Protein AF-A0A3S4IEE1-F1 (afdb_monomer_lite)

Secondary structure (DSSP, 8-state):
-------------SSPEEEE-SS--GGGTT-EEEEEBTT--HHHHTT-HHHHEEEEEE-SSSSEEEEEEE--TT--B-TTHHHHHHHHHHHTTS---S----SS-EEE--

Foldseek 3Di:
DDDPPPPPPPPWDPDFDKDFDPDADQVQAQWKWKFFFAPADPVCCVVPVQCTIFIWTQHNRRGIITGGTGVPPVTDGHPCVNVVSVVVVVCVPPDDDPQDQDDTGTGIDD

Structure (mmCIF, N/CA/C/O backbone):
data_AF-A0A3S4IEE1-F1
#
_entry.id   AF-A0A3S4IEE1-F1
#
loop_
_atom_site.group_PDB
_atom_site.id
_atom_site.type_symbol
_atom_site.label_atom_id
_atom_site.label_alt_id
_atom_site.label_comp_id
_atom_site.label_asym_id
_atom_site.label_entity_id
_atom_site.label_seq_id
_atom_site.pdbx_PDB_ins_code
_atom_site.Cartn_x
_atom_site.Cartn_y
_atom_site.Cartn_z
_atom_site.occupancy
_atom_site.B_iso_or_equiv
_atom_site.auth_seq_id
_atom_site.auth_comp_id
_atom_site.auth_asym_id
_atom_site.auth_atom_id
_atom_site.pdbx_PDB_model_num
ATOM 1 N N . MET A 1 1 ? -26.355 13.264 -25.562 1.00 41.69 1 MET A N 1
ATOM 2 C CA . MET A 1 1 ? -25.044 13.449 -24.900 1.00 41.69 1 MET A CA 1
ATOM 3 C C . MET A 1 1 ? -24.968 12.431 -23.760 1.00 41.69 1 MET A C 1
ATOM 5 O O . MET A 1 1 ? -25.726 12.565 -22.812 1.00 41.69 1 MET A O 1
ATOM 9 N N . LYS A 1 2 ? -24.211 11.330 -23.900 1.00 38.75 2 LYS A N 1
ATOM 10 C CA . LYS A 1 2 ? -24.076 10.313 -22.833 1.00 38.75 2 LYS A CA 1
ATOM 11 C C . LYS A 1 2 ? -23.013 10.790 -21.833 1.00 38.75 2 LYS A C 1
ATOM 13 O O . LYS A 1 2 ? -21.947 11.197 -22.292 1.00 38.75 2 LYS A O 1
ATOM 18 N N . PRO A 1 3 ? -23.258 10.754 -20.513 1.00 51.53 3 PRO A N 1
ATOM 19 C CA . PRO A 1 3 ? -22.232 11.103 -19.543 1.00 51.53 3 PRO A CA 1
ATOM 20 C C . PRO A 1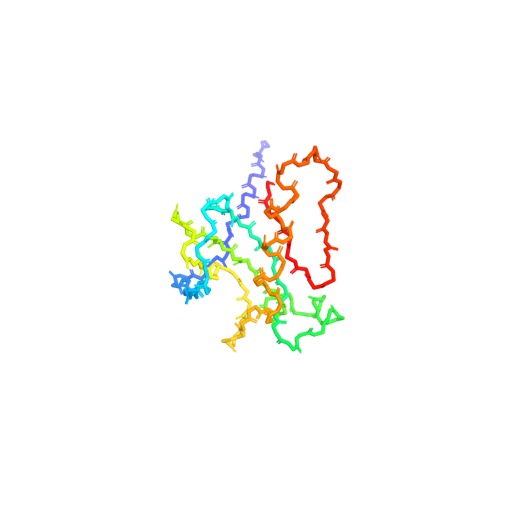 3 ? -21.123 10.049 -19.599 1.00 51.53 3 PRO A C 1
ATOM 22 O O . PRO A 1 3 ? -21.378 8.849 -19.485 1.00 51.53 3 PRO A O 1
ATOM 25 N N . ILE A 1 4 ? -19.888 10.498 -19.801 1.00 51.56 4 ILE A N 1
ATOM 26 C CA . ILE A 1 4 ? -18.701 9.652 -19.726 1.00 51.56 4 ILE A CA 1
ATOM 27 C C . ILE A 1 4 ? -18.463 9.359 -18.241 1.00 51.56 4 ILE A C 1
ATOM 29 O O . ILE A 1 4 ? -17.761 10.086 -17.546 1.00 51.56 4 ILE A O 1
ATOM 33 N N . SER A 1 5 ? -19.091 8.302 -17.727 1.00 54.16 5 SER A N 1
ATOM 34 C CA . SER A 1 5 ? -18.721 7.714 -16.440 1.00 54.16 5 SER A CA 1
ATOM 35 C C . SER A 1 5 ? -17.504 6.814 -16.661 1.00 54.16 5 SER A C 1
ATOM 37 O O . SER A 1 5 ? -17.611 5.590 -16.667 1.00 54.16 5 SER A O 1
ATOM 39 N N . HIS A 1 6 ? -16.325 7.403 -16.882 1.00 55.16 6 HIS A N 1
ATOM 40 C CA . HIS A 1 6 ? -15.076 6.656 -16.727 1.00 55.16 6 HIS A CA 1
ATOM 41 C C . HIS A 1 6 ? -14.826 6.473 -15.229 1.00 55.16 6 HIS A C 1
ATOM 43 O O . HIS A 1 6 ? -14.021 7.165 -14.612 1.00 55.16 6 HIS A O 1
ATOM 49 N N . ARG A 1 7 ? -15.547 5.530 -14.617 1.00 56.25 7 ARG A N 1
ATOM 50 C CA . ARG A 1 7 ? -15.091 4.920 -13.372 1.00 56.25 7 ARG A CA 1
ATOM 51 C C . ARG A 1 7 ? -13.781 4.217 -13.717 1.00 56.25 7 ARG A C 1
ATOM 53 O O . ARG A 1 7 ? -13.803 3.210 -14.420 1.00 56.25 7 ARG A O 1
ATOM 60 N N . LEU A 1 8 ? -12.652 4.785 -13.290 1.00 58.38 8 LEU A N 1
ATOM 61 C CA . LEU A 1 8 ? -11.364 4.101 -13.342 1.00 58.38 8 LEU A CA 1
ATOM 62 C C . LEU A 1 8 ? -11.540 2.790 -12.575 1.00 58.38 8 LEU A C 1
ATOM 64 O O . LEU A 1 8 ? -11.726 2.810 -11.360 1.00 58.38 8 LEU A O 1
ATOM 68 N N . GLN A 1 9 ? -11.570 1.666 -13.287 1.00 57.25 9 GLN A N 1
ATOM 69 C CA . GLN A 1 9 ? -11.505 0.370 -12.631 1.00 57.25 9 GLN A CA 1
ATOM 70 C C . GLN A 1 9 ? -10.097 0.267 -12.044 1.00 57.25 9 GLN A C 1
ATOM 72 O O . GLN A 1 9 ? -9.127 0.399 -12.798 1.00 57.25 9 GLN A O 1
ATOM 77 N N . PRO A 1 10 ? -9.945 0.124 -10.718 1.00 67.25 10 PRO A N 1
ATOM 78 C CA . PRO A 1 10 ? -8.623 0.005 -10.139 1.00 67.25 10 PRO A CA 1
ATOM 79 C C . PRO A 1 10 ? -7.989 -1.290 -10.653 1.00 67.25 10 PRO A C 1
ATOM 81 O O . PRO A 1 10 ? -8.553 -2.370 -10.491 1.00 67.25 10 PRO A O 1
ATOM 84 N N . ASN A 1 11 ? -6.827 -1.174 -11.299 1.00 83.75 11 ASN A N 1
ATOM 85 C CA . ASN A 1 11 ? -6.067 -2.312 -11.811 1.00 83.75 11 ASN A CA 1
ATOM 86 C C . ASN A 1 11 ? -5.362 -3.043 -10.656 1.00 83.75 11 ASN A C 1
ATOM 88 O O . ASN A 1 11 ? -4.142 -2.986 -10.535 1.00 83.75 11 ASN A O 1
ATOM 92 N N . PHE A 1 12 ? -6.131 -3.620 -9.735 1.00 92.94 12 PHE A N 1
ATOM 93 C CA . PHE A 1 12 ? -5.590 -4.328 -8.582 1.00 92.94 12 PHE A CA 1
ATOM 94 C C . PHE A 1 12 ? -5.039 -5.698 -8.967 1.00 92.94 12 PHE A C 1
ATOM 96 O O . PHE A 1 12 ? -5.520 -6.345 -9.894 1.00 92.94 12 PHE A O 1
ATOM 103 N N . HIS A 1 13 ? -4.030 -6.139 -8.219 1.00 94.38 13 HIS A N 1
ATOM 104 C CA . HIS A 1 13 ? -3.484 -7.485 -8.333 1.00 94.38 13 HIS A CA 1
ATOM 105 C C . HIS A 1 13 ? -4.604 -8.506 -8.108 1.00 94.38 13 HIS A C 1
ATOM 107 O O . HIS A 1 13 ? -5.317 -8.423 -7.111 1.00 94.38 13 HIS A O 1
ATOM 113 N N . GLU A 1 14 ? -4.736 -9.488 -9.002 1.00 93.56 14 GLU A N 1
ATOM 114 C CA . GLU A 1 14 ? -5.743 -10.557 -8.886 1.00 93.56 14 GLU A CA 1
ATOM 115 C C . GLU A 1 14 ? -5.561 -11.371 -7.593 1.00 93.56 14 GLU A C 1
ATOM 117 O O . GLU A 1 14 ? -6.528 -11.777 -6.951 1.00 93.56 14 GLU A O 1
ATOM 122 N N . LYS A 1 15 ? -4.301 -11.557 -7.177 1.00 95.12 15 LYS A N 1
ATOM 123 C CA . LYS A 1 15 ? -3.909 -12.206 -5.920 1.00 95.12 15 LYS A CA 1
ATOM 124 C C . LYS A 1 15 ? -3.004 -11.272 -5.107 1.00 95.12 15 LYS A C 1
ATOM 126 O O . LYS A 1 15 ? -1.779 -11.375 -5.204 1.00 95.12 15 LYS A O 1
ATOM 131 N N . PRO A 1 16 ? -3.575 -10.335 -4.328 1.00 96.56 16 PRO A N 1
ATOM 132 C CA . PRO A 1 16 ? -2.808 -9.405 -3.506 1.00 96.56 16 PRO A CA 1
ATOM 133 C C . PRO A 1 16 ? -1.910 -10.135 -2.504 1.00 96.56 16 PRO A C 1
ATOM 135 O O . PRO A 1 16 ? -2.390 -10.922 -1.685 1.00 96.56 16 PRO A O 1
ATOM 138 N N . ARG A 1 17 ? -0.605 -9.843 -2.534 1.00 97.50 17 ARG A N 1
ATOM 139 C CA . ARG A 1 17 ? 0.355 -10.377 -1.555 1.00 97.50 17 ARG A CA 1
ATOM 140 C C . ARG A 1 17 ? -0.016 -9.898 -0.150 1.00 97.50 17 ARG A C 1
ATOM 142 O O . ARG A 1 17 ? -0.354 -8.726 0.018 1.00 97.50 17 ARG A O 1
ATOM 149 N N . TYR A 1 18 ? 0.070 -10.789 0.834 1.00 97.62 18 TYR A N 1
ATOM 150 C CA . TYR A 1 18 ? -0.182 -10.486 2.244 1.00 97.62 18 TYR A CA 1
ATOM 151 C C . TYR A 1 18 ? 1.131 -10.376 3.017 1.00 97.62 18 TYR A C 1
ATOM 153 O O . TYR A 1 18 ? 2.034 -11.189 2.821 1.00 97.62 18 TYR A O 1
ATOM 161 N N . ILE A 1 19 ? 1.223 -9.387 3.904 1.00 96.69 19 ILE A N 1
ATOM 162 C CA . ILE A 1 19 ? 2.345 -9.221 4.828 1.00 96.69 19 ILE A CA 1
ATOM 163 C C . ILE A 1 19 ? 1.773 -9.012 6.231 1.00 96.69 19 ILE A C 1
ATOM 165 O O . ILE A 1 19 ? 0.986 -8.091 6.456 1.00 96.69 19 ILE A O 1
ATOM 169 N N . ALA A 1 20 ? 2.183 -9.869 7.167 1.00 96.88 20 ALA A N 1
ATOM 170 C CA . ALA A 1 20 ? 1.804 -9.755 8.569 1.00 96.88 20 ALA A CA 1
ATOM 171 C C . ALA A 1 20 ? 2.488 -8.543 9.218 1.00 96.88 20 ALA A C 1
ATOM 173 O O . ALA A 1 20 ? 3.662 -8.258 8.961 1.00 96.88 20 ALA A O 1
ATOM 174 N N . LEU A 1 21 ? 1.761 -7.840 10.082 1.00 94.56 21 LEU A N 1
ATOM 175 C CA . LEU A 1 21 ? 2.344 -6.836 10.961 1.00 94.56 21 LEU A CA 1
ATOM 176 C C . LEU A 1 21 ? 3.003 -7.521 12.159 1.00 94.56 21 LEU A C 1
ATOM 178 O O . LEU A 1 21 ? 2.560 -8.565 12.629 1.00 94.56 21 LEU A O 1
ATOM 182 N N . SER A 1 22 ? 4.057 -6.904 12.691 1.00 91.62 22 SER A N 1
ATOM 183 C CA . SER A 1 22 ? 4.717 -7.381 13.913 1.00 91.62 22 SER A CA 1
ATOM 184 C C . SER A 1 22 ? 3.843 -7.230 15.163 1.00 91.62 22 SER A C 1
ATOM 186 O O . SER A 1 22 ? 4.050 -7.935 16.146 1.00 91.62 22 SER A O 1
ATOM 188 N N . GLN A 1 23 ? 2.870 -6.316 15.130 1.00 92.19 23 GLN A N 1
ATOM 189 C CA . GLN A 1 23 ? 1.882 -6.097 16.178 1.00 92.19 23 GLN A CA 1
ATOM 190 C C . GLN A 1 23 ? 0.532 -5.727 15.540 1.00 92.19 23 GLN A C 1
ATOM 192 O O . GLN A 1 23 ? 0.527 -4.915 14.609 1.00 92.19 23 GLN A O 1
ATOM 197 N N . PRO A 1 24 ? -0.604 -6.246 16.046 1.00 94.06 24 PRO A N 1
ATOM 198 C CA . PRO A 1 24 ? -1.927 -5.865 15.560 1.00 94.06 24 PRO A CA 1
ATOM 199 C C . PRO A 1 24 ? -2.221 -4.366 15.713 1.00 94.06 24 PRO A C 1
ATOM 201 O O . PRO A 1 24 ? -1.913 -3.756 16.739 1.00 94.06 24 PRO A O 1
ATOM 204 N N . MET A 1 25 ? -2.873 -3.779 14.708 1.00 94.25 25 MET A N 1
ATOM 205 C CA . MET A 1 25 ? -3.246 -2.359 14.651 1.00 94.25 25 MET A CA 1
ATOM 206 C C . MET A 1 25 ? -4.741 -2.182 14.308 1.00 94.25 25 MET A C 1
ATOM 208 O O . MET A 1 25 ? -5.072 -1.615 13.264 1.00 94.25 25 MET A O 1
ATOM 212 N N . PRO A 1 26 ? -5.673 -2.617 15.182 1.00 94.50 26 PRO A N 1
ATOM 213 C CA . PRO A 1 26 ? -7.110 -2.683 14.875 1.00 94.50 26 PRO A CA 1
ATOM 214 C C . PRO A 1 26 ? -7.745 -1.321 14.563 1.00 94.50 26 PRO A C 1
ATOM 216 O O . PRO A 1 26 ? -8.691 -1.230 13.788 1.00 94.50 26 PRO A O 1
ATOM 219 N N . LEU A 1 27 ? -7.201 -0.227 15.103 1.00 92.31 27 LEU A N 1
ATOM 220 C CA . LEU A 1 27 ? -7.676 1.132 14.807 1.00 92.31 27 LEU A CA 1
ATOM 221 C C . LEU A 1 27 ? -7.405 1.573 13.356 1.00 92.31 27 LEU A C 1
ATOM 223 O O . LEU A 1 27 ? -7.975 2.564 12.901 1.00 92.31 27 LEU A O 1
ATOM 227 N N . LEU A 1 28 ? -6.543 0.857 12.629 1.00 91.88 28 LEU A N 1
ATOM 228 C CA . LEU A 1 28 ? -6.316 1.064 11.201 1.00 91.88 28 LEU A CA 1
ATOM 229 C C . LEU A 1 28 ? -6.997 -0.007 10.337 1.00 91.88 28 LEU A C 1
ATOM 231 O O . LEU A 1 28 ? -6.790 -0.009 9.123 1.00 91.88 28 LEU A O 1
ATOM 235 N N . ALA A 1 29 ? -7.812 -0.892 10.921 1.00 94.50 29 ALA A N 1
ATOM 236 C CA . ALA A 1 29 ? -8.504 -1.944 10.186 1.00 94.50 29 ALA A CA 1
ATOM 237 C C . ALA A 1 29 ? -9.240 -1.386 8.962 1.00 94.50 29 ALA A C 1
ATOM 239 O O . ALA A 1 29 ? -9.796 -0.281 8.984 1.00 94.50 29 ALA A O 1
ATOM 240 N N . ASN A 1 30 ? -9.221 -2.151 7.871 1.00 94.44 30 ASN A N 1
ATOM 241 C CA . ASN A 1 30 ? -9.808 -1.790 6.579 1.00 94.44 30 ASN A CA 1
ATOM 242 C C . ASN A 1 30 ? -9.262 -0.504 5.934 1.00 94.44 30 ASN A C 1
ATOM 244 O O . ASN A 1 30 ? -9.806 -0.063 4.917 1.00 94.44 30 ASN A O 1
ATOM 248 N N . THR A 1 31 ? -8.209 0.108 6.477 1.00 92.31 31 THR A N 1
ATOM 249 C CA . THR A 1 31 ? -7.712 1.391 5.980 1.00 92.31 31 THR A CA 1
ATOM 250 C C . THR A 1 31 ? -6.708 1.194 4.840 1.00 92.31 31 THR A C 1
ATOM 252 O O . THR A 1 31 ? -5.711 0.490 5.020 1.00 92.31 31 THR A O 1
ATOM 255 N N . PRO A 1 32 ? -6.927 1.832 3.674 1.00 93.31 32 PRO A N 1
ATOM 256 C CA . PRO A 1 32 ? -5.958 1.845 2.592 1.00 93.31 32 PRO A CA 1
ATOM 257 C C . PRO A 1 32 ? -4.913 2.960 2.746 1.00 93.31 32 PRO A C 1
ATOM 259 O O . PRO A 1 32 ? -5.219 4.090 3.140 1.00 93.31 32 PRO A O 1
ATOM 262 N N . PHE A 1 33 ? -3.680 2.655 2.354 1.00 93.19 33 PHE A N 1
ATOM 263 C CA . PHE A 1 33 ? -2.553 3.578 2.290 1.00 93.19 33 PHE A CA 1
ATOM 264 C C . PHE A 1 33 ? -1.844 3.455 0.945 1.00 93.19 33 PHE A C 1
ATOM 266 O O . PHE A 1 33 ? -1.710 2.358 0.412 1.00 93.19 33 PHE A O 1
ATOM 273 N N . ILE A 1 34 ? -1.337 4.567 0.419 1.00 93.38 34 ILE A N 1
ATOM 274 C CA . ILE A 1 34 ? -0.307 4.532 -0.623 1.00 93.38 34 ILE A CA 1
ATOM 275 C C . ILE A 1 34 ? 1.063 4.617 0.037 1.00 93.38 34 ILE A C 1
ATOM 277 O O . ILE A 1 34 ? 1.264 5.476 0.898 1.00 93.38 34 ILE A O 1
ATOM 281 N N . VAL A 1 35 ? 1.972 3.719 -0.339 1.00 93.69 35 VAL A N 1
ATOM 282 C CA . VAL A 1 35 ? 3.292 3.561 0.271 1.00 93.69 35 VAL A CA 1
ATOM 283 C C . VAL A 1 35 ? 4.416 3.596 -0.759 1.00 93.69 35 VAL A C 1
ATOM 285 O O . VAL A 1 35 ? 4.221 3.154 -1.888 1.00 93.69 35 VAL A O 1
ATOM 288 N N . THR A 1 36 ? 5.602 4.075 -0.388 1.00 94.31 36 THR A N 1
ATOM 289 C CA . THR A 1 36 ? 6.831 3.870 -1.179 1.00 94.31 36 THR A CA 1
ATOM 290 C C . THR A 1 36 ? 7.446 2.495 -0.925 1.00 94.31 36 THR A C 1
ATOM 292 O O . THR A 1 36 ? 7.386 1.969 0.190 1.00 94.31 36 THR A O 1
ATOM 295 N N . GLY A 1 37 ? 8.068 1.920 -1.956 1.00 94.88 37 GLY A N 1
ATOM 296 C CA . GLY A 1 37 ? 8.814 0.667 -1.841 1.00 94.88 37 GLY A CA 1
ATOM 297 C C . GLY A 1 37 ? 10.165 0.823 -1.137 1.00 94.88 37 GLY A C 1
ATOM 298 O O . GLY A 1 37 ? 10.784 1.888 -1.176 1.00 94.88 37 GLY A O 1
ATOM 299 N N . SER A 1 38 ? 10.646 -0.255 -0.521 1.00 93.81 38 SER A N 1
ATOM 300 C CA . SER A 1 38 ? 11.977 -0.314 0.088 1.00 93.81 38 SER A CA 1
ATOM 301 C C . SER A 1 38 ? 13.077 -0.095 -0.956 1.00 93.81 38 SER A C 1
ATOM 303 O O . SER A 1 38 ? 13.025 -0.653 -2.055 1.00 93.81 38 SER A O 1
ATOM 305 N N . GLY A 1 39 ? 14.054 0.759 -0.634 1.00 91.19 39 GLY A N 1
ATOM 306 C CA . GLY A 1 39 ? 15.166 1.106 -1.527 1.00 91.19 39 GLY A CA 1
ATOM 307 C C . GLY A 1 39 ? 14.772 1.878 -2.796 1.00 91.19 39 GLY A C 1
ATOM 308 O O . GLY A 1 39 ? 15.603 2.046 -3.688 1.00 91.19 39 GLY A O 1
ATOM 309 N N . LYS A 1 40 ? 13.520 2.342 -2.918 1.00 91.56 40 LYS A N 1
ATOM 310 C CA . LYS A 1 40 ? 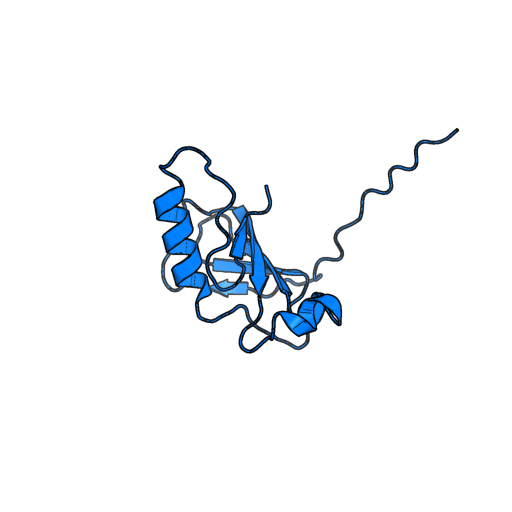13.043 3.091 -4.089 1.00 91.56 40 LYS A CA 1
ATOM 311 C C . LYS A 1 40 ? 13.312 4.585 -3.930 1.00 91.56 40 LYS A C 1
ATOM 313 O O . LYS A 1 40 ? 13.067 5.176 -2.882 1.00 91.56 40 LYS A O 1
ATOM 318 N N . PHE A 1 41 ? 13.782 5.219 -5.002 1.00 88.31 41 PHE A N 1
ATOM 319 C CA . PHE A 1 41 ? 14.019 6.659 -5.021 1.00 88.31 41 PHE A CA 1
ATOM 320 C C . PHE A 1 41 ? 12.750 7.411 -5.420 1.00 88.31 41 PHE A C 1
ATOM 322 O O . PHE A 1 41 ? 12.174 7.146 -6.474 1.00 88.31 41 PHE A O 1
ATOM 329 N N . PHE A 1 42 ? 12.380 8.439 -4.653 1.00 88.25 42 PHE A N 1
ATOM 330 C CA . PHE A 1 42 ? 11.242 9.313 -4.969 1.00 88.25 42 PHE A CA 1
ATOM 331 C C . PHE A 1 42 ? 11.303 9.893 -6.386 1.00 88.25 42 PHE A C 1
ATOM 333 O O . PHE A 1 42 ? 10.286 9.964 -7.070 1.00 88.25 42 PHE A O 1
ATOM 340 N N . ARG A 1 43 ? 12.503 10.244 -6.869 1.00 91.94 43 ARG A N 1
ATOM 341 C CA . ARG A 1 43 ? 12.697 10.772 -8.229 1.00 91.94 43 ARG A CA 1
ATOM 342 C C . ARG A 1 43 ? 12.235 9.811 -9.333 1.00 91.94 43 ARG A C 1
ATOM 344 O O . ARG A 1 43 ? 11.901 10.284 -10.415 1.00 91.94 43 ARG A O 1
ATOM 351 N N . ASN A 1 44 ? 12.204 8.502 -9.059 1.00 94.25 44 ASN A N 1
ATOM 352 C CA . ASN A 1 44 ? 11.805 7.464 -10.012 1.00 94.25 44 ASN A CA 1
ATOM 353 C C . ASN A 1 44 ? 10.293 7.212 -10.012 1.00 94.25 44 ASN A C 1
ATOM 355 O O . ASN A 1 44 ? 9.794 6.582 -10.938 1.00 94.25 44 ASN A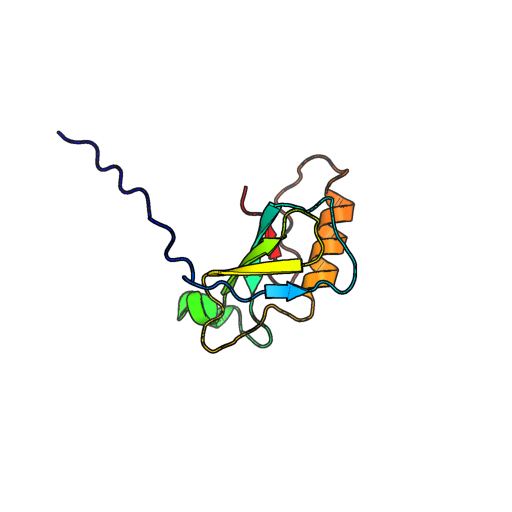 O 1
ATOM 359 N N . VAL A 1 45 ? 9.552 7.729 -9.025 1.00 93.38 45 VAL A N 1
ATOM 360 C CA . VAL A 1 45 ? 8.092 7.567 -8.950 1.00 93.38 45 VAL A CA 1
ATOM 361 C C . VAL A 1 45 ? 7.412 8.113 -10.202 1.00 93.38 45 VAL A C 1
ATOM 363 O O . VAL A 1 45 ? 6.508 7.474 -10.715 1.00 93.38 45 VAL A O 1
ATOM 366 N N . GLN A 1 46 ? 7.867 9.251 -10.730 1.00 93.12 46 GLN A N 1
ATOM 367 C CA . GLN A 1 46 ? 7.313 9.824 -11.964 1.00 93.12 46 GLN A CA 1
ATOM 368 C C . GLN A 1 46 ? 7.614 8.985 -13.218 1.00 93.12 46 GLN A C 1
ATOM 370 O O . GLN A 1 46 ? 6.906 9.105 -14.210 1.00 93.12 46 GLN A O 1
ATOM 375 N N . LEU A 1 47 ? 8.679 8.177 -13.181 1.00 95.94 47 LEU A N 1
ATOM 376 C CA . LEU A 1 47 ? 9.128 7.365 -14.313 1.00 95.94 47 LEU A CA 1
ATOM 377 C C . LEU A 1 47 ? 8.397 6.022 -14.342 1.00 95.94 47 LEU A C 1
ATOM 379 O O . LEU A 1 47 ? 7.999 5.562 -15.405 1.00 95.94 47 LEU A O 1
ATOM 383 N N . ASP A 1 48 ? 8.209 5.414 -13.171 1.00 96.25 48 ASP A N 1
ATOM 384 C CA . ASP A 1 48 ? 7.476 4.161 -13.015 1.00 96.25 48 ASP A CA 1
ATOM 385 C C . ASP A 1 48 ? 6.759 4.121 -11.651 1.00 96.25 48 ASP A C 1
ATOM 387 O O . ASP A 1 48 ? 7.308 3.631 -10.656 1.00 96.25 48 ASP A O 1
ATOM 391 N N . PRO A 1 49 ? 5.527 4.649 -11.559 1.00 95.12 49 PRO A N 1
ATOM 392 C CA . PRO A 1 49 ? 4.782 4.655 -10.307 1.00 95.12 49 PRO A CA 1
ATOM 393 C C . PRO A 1 49 ? 4.532 3.246 -9.759 1.00 95.12 49 PRO A C 1
ATOM 395 O O . PRO A 1 49 ? 4.611 3.043 -8.551 1.00 95.12 49 PRO A O 1
ATOM 398 N N . ALA A 1 50 ? 4.260 2.269 -10.628 1.00 95.62 50 ALA A N 1
ATOM 399 C CA . ALA A 1 50 ? 3.899 0.915 -10.216 1.00 95.62 50 ALA A CA 1
ATOM 400 C C . ALA A 1 50 ? 5.092 0.141 -9.634 1.00 95.62 50 ALA A C 1
ATOM 402 O O . ALA A 1 50 ? 4.900 -0.680 -8.739 1.00 95.62 50 ALA A O 1
ATOM 403 N N . ALA A 1 51 ? 6.323 0.418 -10.075 1.00 95.94 51 ALA A N 1
ATOM 404 C CA . ALA A 1 51 ? 7.525 -0.187 -9.493 1.00 95.94 51 ALA A CA 1
ATOM 405 C C . ALA A 1 51 ? 8.026 0.505 -8.215 1.00 95.94 51 ALA A C 1
ATOM 407 O O . ALA A 1 51 ? 8.836 -0.077 -7.484 1.00 95.94 51 ALA A O 1
ATOM 408 N N . ASN A 1 52 ? 7.598 1.746 -7.948 1.00 95.62 52 ASN A N 1
ATOM 409 C CA . ASN A 1 52 ? 8.118 2.565 -6.843 1.00 95.62 52 ASN A CA 1
ATOM 410 C C . ASN A 1 52 ? 7.101 2.818 -5.717 1.00 95.62 52 ASN A C 1
ATOM 412 O O . ASN A 1 52 ? 7.511 3.068 -4.580 1.00 95.62 52 ASN A O 1
ATOM 416 N N . LEU A 1 53 ? 5.802 2.739 -6.008 1.00 95.62 53 LEU A N 1
ATOM 417 C CA . LEU A 1 53 ? 4.706 2.906 -5.057 1.00 95.62 53 LEU A CA 1
ATOM 418 C C . LEU A 1 53 ? 3.855 1.641 -4.976 1.00 95.62 53 LEU A C 1
ATOM 420 O O . LEU A 1 53 ? 3.821 0.848 -5.911 1.00 95.62 53 LEU A O 1
ATOM 424 N N . GLY A 1 54 ? 3.107 1.495 -3.886 1.00 95.12 54 GLY A N 1
ATOM 425 C CA . GLY A 1 54 ? 2.043 0.506 -3.772 1.00 95.12 54 GLY A CA 1
ATOM 426 C C . GLY A 1 54 ? 0.836 1.032 -3.027 1.00 95.12 54 GLY A C 1
ATOM 427 O O . GLY A 1 54 ? 0.962 1.893 -2.164 1.00 95.12 54 GLY A O 1
ATOM 428 N N . VAL A 1 55 ? -0.337 0.488 -3.338 1.00 95.38 55 VAL A N 1
ATOM 429 C CA . VAL A 1 55 ? -1.522 0.652 -2.491 1.00 95.38 55 VAL A CA 1
ATOM 430 C C . VAL A 1 55 ? -1.609 -0.568 -1.595 1.00 95.38 55 VAL A C 1
ATOM 432 O O . VAL A 1 55 ? -1.721 -1.686 -2.093 1.00 95.38 55 VAL A O 1
ATOM 435 N N . VAL A 1 56 ? -1.569 -0.357 -0.285 1.00 95.81 56 VAL A N 1
ATOM 436 C CA . VAL A 1 56 ? -1.776 -1.398 0.720 1.00 95.81 56 VAL A CA 1
ATOM 437 C C . VAL A 1 56 ? -3.091 -1.168 1.445 1.00 95.81 56 VAL A C 1
ATOM 439 O O . VAL A 1 56 ? -3.503 -0.025 1.624 1.00 95.81 56 VAL A O 1
ATOM 442 N N . LYS A 1 57 ? -3.756 -2.233 1.880 1.00 95.62 57 LYS A N 1
ATOM 443 C CA . LYS A 1 57 ? -4.942 -2.145 2.735 1.00 95.62 57 LYS A CA 1
ATOM 444 C C . LYS A 1 57 ? -4.778 -3.070 3.923 1.00 95.62 57 LYS A C 1
ATOM 446 O O . LYS A 1 57 ? -4.537 -4.260 3.733 1.00 95.62 57 LYS A O 1
ATOM 451 N N . ILE A 1 58 ? -4.913 -2.505 5.117 1.00 96.06 58 ILE A N 1
ATOM 452 C CA . ILE A 1 58 ? -4.911 -3.273 6.361 1.00 96.06 58 ILE A CA 1
ATOM 453 C C . ILE A 1 58 ? -6.165 -4.147 6.396 1.00 96.06 58 ILE A C 1
ATOM 455 O O . ILE A 1 58 ? -7.246 -3.705 5.984 1.00 96.06 58 ILE A O 1
ATOM 459 N N . ASP A 1 59 ? -5.998 -5.395 6.820 1.00 97.31 59 ASP A N 1
ATOM 460 C CA . ASP A 1 59 ? -7.080 -6.369 6.946 1.00 97.31 59 ASP A CA 1
ATOM 461 C C . ASP A 1 59 ? -8.113 -5.962 8.016 1.00 97.31 59 ASP A C 1
ATOM 463 O O . ASP A 1 59 ? -8.079 -4.872 8.601 1.00 97.31 59 ASP A O 1
ATOM 467 N N . SER A 1 60 ? -9.141 -6.791 8.180 1.00 97.00 60 SER A N 1
ATOM 468 C CA . SER A 1 60 ? -10.295 -6.473 9.023 1.00 97.00 60 SER A CA 1
ATOM 469 C C . SER A 1 60 ? -9.997 -6.511 10.521 1.00 97.00 60 SER A C 1
ATOM 471 O O . SER A 1 60 ? -10.699 -5.849 11.280 1.00 97.00 60 SER A O 1
ATOM 473 N N . ASP A 1 61 ? -8.998 -7.279 10.945 1.00 95.62 61 ASP A N 1
ATOM 474 C CA . ASP A 1 61 ? -8.558 -7.411 12.338 1.00 95.62 61 ASP A CA 1
ATOM 475 C C . ASP A 1 61 ? -7.305 -6.572 12.648 1.00 95.62 61 ASP A C 1
ATOM 477 O O . ASP A 1 61 ? -6.952 -6.382 13.814 1.00 95.62 61 ASP A O 1
ATOM 481 N N . GLY A 1 62 ? -6.667 -5.997 11.626 1.00 95.88 62 GLY A N 1
ATOM 482 C CA . GLY A 1 62 ? -5.458 -5.201 11.773 1.00 95.88 62 GLY A CA 1
ATOM 483 C C . GLY A 1 62 ? -4.208 -6.045 12.005 1.00 95.88 62 GLY A C 1
ATOM 484 O O . GLY A 1 62 ? -3.218 -5.503 12.499 1.00 95.88 62 GLY A O 1
ATOM 485 N N . ALA A 1 63 ? -4.240 -7.345 11.707 1.00 97.38 63 ALA A N 1
ATOM 486 C CA . ALA A 1 63 ? -3.119 -8.266 11.879 1.00 97.38 63 ALA A CA 1
ATOM 487 C C . ALA A 1 63 ? -2.066 -8.135 10.766 1.00 97.38 63 ALA A C 1
ATOM 489 O O . ALA A 1 63 ? -0.897 -8.474 10.963 1.00 97.38 63 ALA A O 1
ATOM 490 N N . GLY A 1 64 ? -2.448 -7.603 9.609 1.00 97.06 64 GLY A N 1
ATOM 491 C CA . GLY A 1 64 ? -1.572 -7.454 8.457 1.00 97.06 64 GLY A CA 1
ATOM 492 C C . GLY A 1 64 ? -2.159 -6.555 7.383 1.00 97.06 64 GLY A C 1
ATOM 493 O O . GLY A 1 64 ? -3.110 -5.802 7.597 1.00 97.06 64 GLY A O 1
ATOM 494 N N . TYR A 1 65 ? -1.558 -6.592 6.199 1.00 97.19 65 TYR A N 1
ATOM 495 C CA . TYR A 1 65 ? -2.049 -5.837 5.053 1.00 97.19 65 TYR A CA 1
ATOM 496 C C . TYR A 1 65 ? -1.842 -6.575 3.735 1.00 97.19 65 TYR A C 1
ATOM 498 O O . TYR A 1 65 ? -0.895 -7.340 3.548 1.00 97.19 65 TYR A O 1
ATOM 506 N N . HIS A 1 66 ? -2.727 -6.278 2.788 1.00 97.81 66 HIS A N 1
ATOM 507 C CA . HIS A 1 66 ? -2.636 -6.729 1.407 1.00 97.81 66 HIS A CA 1
ATOM 508 C C . HIS A 1 66 ? -2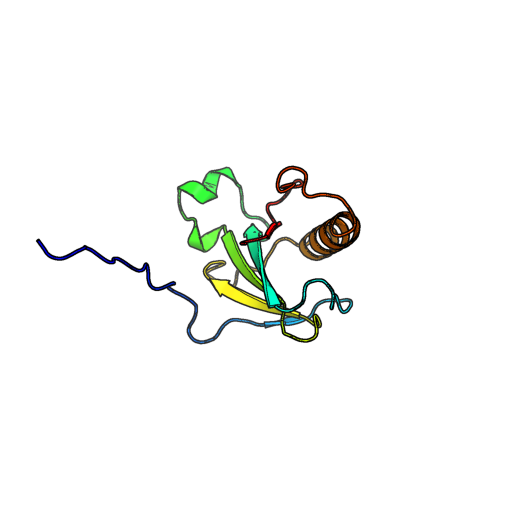.059 -5.631 0.518 1.00 97.81 66 HIS A C 1
ATOM 510 O O . HIS A 1 66 ? -2.505 -4.486 0.590 1.00 97.81 66 HIS A O 1
ATOM 516 N N . ILE A 1 67 ? -1.125 -5.980 -0.366 1.00 97.19 67 ILE A N 1
ATOM 517 C CA . ILE A 1 67 ? -0.643 -5.099 -1.437 1.00 97.19 67 ILE A CA 1
ATOM 518 C C . ILE A 1 67 ? -1.618 -5.210 -2.611 1.00 97.19 67 ILE A C 1
ATOM 520 O O . ILE A 1 67 ? -1.563 -6.163 -3.385 1.00 97.19 67 ILE A O 1
ATOM 524 N N . LEU A 1 68 ? -2.526 -4.243 -2.727 1.00 96.56 68 LEU A N 1
ATOM 525 C CA . LEU A 1 68 ? -3.586 -4.213 -3.735 1.00 96.56 68 LEU A CA 1
ATOM 526 C C . LEU A 1 68 ? -3.079 -3.783 -5.114 1.00 96.56 68 LEU A C 1
ATOM 528 O O . LEU A 1 68 ? -3.585 -4.255 -6.123 1.00 96.56 68 LEU A O 1
ATOM 532 N N . TRP A 1 69 ? -2.097 -2.883 -5.167 1.00 96.50 69 TRP A N 1
ATOM 533 C CA . TRP A 1 69 ? -1.550 -2.337 -6.413 1.00 96.50 69 TRP A CA 1
ATOM 534 C C . TRP A 1 69 ? -0.073 -1.995 -6.261 1.00 96.50 69 TRP A C 1
ATOM 536 O O . TRP A 1 69 ? 0.377 -1.701 -5.153 1.00 96.50 69 TRP A O 1
ATOM 546 N N . GLY A 1 70 ? 0.644 -1.947 -7.384 1.00 96.00 70 GLY A N 1
ATOM 547 C CA . GLY A 1 70 ? 2.025 -1.483 -7.441 1.00 96.00 70 GLY A CA 1
ATOM 548 C C . GLY A 1 70 ? 2.984 -2.428 -6.724 1.00 96.00 70 GLY A C 1
ATOM 549 O O . GLY A 1 70 ? 2.687 -3.615 -6.559 1.00 96.00 70 GLY A O 1
ATOM 550 N N . LEU A 1 71 ? 4.142 -1.900 -6.333 1.00 96.75 71 LEU A N 1
ATOM 551 C CA . LEU A 1 71 ? 5.290 -2.653 -5.830 1.00 96.75 71 LEU A CA 1
ATOM 552 C C . LEU A 1 71 ? 5.564 -3.892 -6.697 1.00 96.75 71 LEU A C 1
ATOM 554 O O . LEU A 1 71 ? 5.614 -5.018 -6.201 1.00 96.75 71 LEU A O 1
ATOM 558 N N . THR A 1 72 ? 5.675 -3.679 -8.009 1.00 95.00 72 THR A N 1
ATOM 559 C CA . THR A 1 72 ? 5.955 -4.743 -8.983 1.00 95.00 72 THR A CA 1
ATOM 560 C C . THR A 1 72 ? 7.328 -5.385 -8.749 1.00 95.00 72 THR A C 1
ATOM 562 O O . THR A 1 72 ? 8.165 -4.856 -8.012 1.00 95.00 72 THR A O 1
ATOM 565 N N . HIS A 1 73 ? 7.560 -6.544 -9.378 1.00 93.19 73 HIS A N 1
ATOM 566 C CA . HIS A 1 73 ? 8.804 -7.3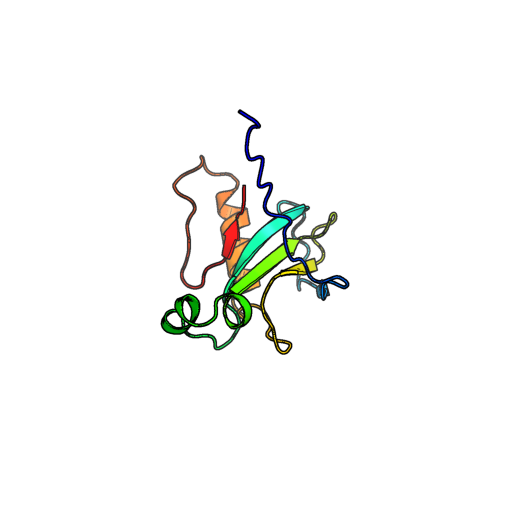21 -9.252 1.00 93.19 73 HIS A CA 1
ATOM 567 C C . HIS A 1 73 ? 9.129 -7.692 -7.800 1.00 93.19 73 HIS A C 1
ATOM 569 O O . HIS A 1 73 ? 10.250 -7.506 -7.332 1.00 93.19 73 HIS A O 1
ATOM 575 N N . ASP A 1 74 ? 8.103 -8.142 -7.075 1.00 93.31 74 ASP A N 1
ATOM 576 C CA . ASP A 1 74 ? 8.182 -8.550 -5.672 1.00 93.31 74 ASP A CA 1
ATOM 577 C C . ASP A 1 74 ? 8.721 -7.487 -4.707 1.00 93.31 74 ASP A C 1
ATOM 579 O O . ASP A 1 74 ? 9.035 -7.793 -3.555 1.00 93.31 74 ASP A O 1
ATOM 583 N N . ALA A 1 75 ? 8.735 -6.212 -5.115 1.00 95.56 75 ALA A N 1
ATOM 584 C CA . ALA A 1 75 ? 9.097 -5.121 -4.226 1.00 95.56 75 ALA A CA 1
ATOM 585 C C . ALA A 1 75 ? 8.204 -5.131 -2.976 1.00 95.56 75 ALA A C 1
ATOM 587 O O . ALA A 1 75 ? 7.029 -5.505 -3.017 1.00 95.56 75 ALA A O 1
ATOM 588 N N . VAL A 1 76 ? 8.765 -4.720 -1.849 1.00 94.88 76 VAL A N 1
ATOM 589 C CA . VAL A 1 76 ? 8.056 -4.625 -0.570 1.00 94.88 76 VAL A CA 1
ATOM 590 C C . VAL A 1 76 ? 7.941 -3.162 -0.159 1.00 94.88 76 VAL A C 1
ATOM 592 O O . VAL A 1 76 ? 8.738 -2.342 -0.630 1.00 94.88 76 VAL A O 1
ATOM 595 N N . PRO A 1 77 ? 6.974 -2.798 0.698 1.00 94.62 77 PRO A N 1
ATOM 596 C CA . PRO A 1 77 ? 6.939 -1.463 1.278 1.00 94.62 77 PRO A CA 1
ATOM 597 C C . PRO A 1 77 ? 8.235 -1.129 2.023 1.00 94.62 77 PRO A C 1
ATOM 599 O O . PRO A 1 77 ? 9.000 -2.018 2.395 1.00 94.62 77 PRO A O 1
ATOM 602 N N . THR A 1 78 ? 8.476 0.159 2.252 1.00 91.00 78 THR A N 1
ATOM 603 C CA . THR A 1 78 ? 9.582 0.622 3.102 1.00 91.00 78 THR A CA 1
ATOM 604 C C . THR A 1 78 ? 9.609 -0.094 4.460 1.00 91.00 78 THR A C 1
ATOM 606 O O . THR A 1 78 ? 8.561 -0.342 5.062 1.00 91.00 78 THR A O 1
ATOM 609 N N . SER A 1 79 ? 10.811 -0.383 4.967 1.00 89.38 79 SER A N 1
ATOM 610 C CA . SER A 1 79 ? 11.019 -0.970 6.300 1.00 89.38 79 SER A CA 1
ATOM 611 C C . SER A 1 79 ? 10.435 -0.113 7.424 1.00 89.38 79 SER A C 1
ATOM 613 O O . SER A 1 79 ? 10.053 -0.640 8.462 1.00 89.38 79 SER A O 1
ATOM 615 N N . GLU A 1 80 ? 10.306 1.194 7.194 1.00 89.19 80 GLU A N 1
ATOM 616 C CA . GLU A 1 80 ? 9.751 2.157 8.150 1.00 89.19 80 GLU A CA 1
ATOM 617 C C . GLU A 1 80 ? 8.214 2.127 8.236 1.00 89.19 80 GLU A C 1
ATOM 619 O O . GLU A 1 80 ? 7.623 2.821 9.066 1.00 89.19 80 GLU A O 1
ATOM 624 N N . LEU A 1 81 ? 7.523 1.342 7.397 1.00 90.50 81 LEU A N 1
ATOM 625 C CA . LEU A 1 81 ? 6.056 1.336 7.332 1.00 90.50 81 LEU A CA 1
ATOM 626 C C . LEU A 1 81 ? 5.374 1.088 8.698 1.00 90.50 81 LEU A C 1
ATOM 628 O O . LEU A 1 81 ? 4.429 1.818 9.011 1.00 90.50 81 LEU A O 1
ATOM 632 N N . PRO A 1 82 ? 5.833 0.154 9.557 1.00 88.75 82 PRO A N 1
ATOM 633 C CA . PRO A 1 82 ? 5.259 -0.011 10.894 1.00 88.75 82 PRO A CA 1
ATOM 634 C C . PRO A 1 82 ? 5.356 1.259 11.753 1.00 88.75 82 PRO A C 1
ATOM 636 O O . PRO A 1 82 ? 4.386 1.626 12.418 1.00 88.75 82 PRO A O 1
ATOM 639 N N . ALA A 1 83 ? 6.481 1.981 11.699 1.00 88.31 83 ALA A N 1
ATOM 640 C CA . ALA A 1 83 ? 6.655 3.241 12.425 1.00 88.31 83 ALA A CA 1
ATOM 641 C C . ALA A 1 83 ? 5.694 4.328 11.911 1.00 88.31 83 ALA A C 1
ATOM 643 O O . ALA A 1 83 ? 5.112 5.080 12.702 1.00 88.31 83 ALA A O 1
ATOM 644 N N . HIS A 1 84 ? 5.442 4.365 10.597 1.00 86.88 84 HIS A N 1
ATOM 645 C CA . HIS A 1 84 ? 4.425 5.244 10.021 1.00 86.88 84 HIS A CA 1
ATOM 646 C C . HIS A 1 84 ? 3.024 4.924 10.538 1.00 86.88 84 HIS A C 1
ATOM 648 O O . HIS A 1 84 ? 2.309 5.845 10.937 1.00 86.88 84 HIS A O 1
ATOM 654 N N . PHE A 1 85 ? 2.631 3.651 10.586 1.00 90.00 85 PHE A N 1
ATOM 655 C CA . PHE A 1 85 ? 1.328 3.260 11.125 1.00 90.00 85 PHE A CA 1
ATOM 656 C C . PHE A 1 85 ? 1.167 3.644 12.599 1.00 90.00 85 PHE A C 1
ATOM 658 O O . PHE A 1 85 ? 0.146 4.226 12.964 1.00 90.00 85 PHE A O 1
ATOM 665 N N . LEU A 1 86 ? 2.191 3.442 13.432 1.00 88.19 86 LEU A N 1
ATOM 666 C CA . LEU A 1 86 ? 2.178 3.893 14.831 1.00 88.19 86 LEU A CA 1
ATOM 667 C C . LEU A 1 86 ? 2.002 5.416 14.953 1.00 88.19 86 LEU A C 1
ATOM 669 O O . LEU A 1 86 ? 1.273 5.905 15.821 1.00 88.19 86 LEU A O 1
ATOM 673 N N . SER A 1 87 ? 2.627 6.188 14.063 1.00 86.12 87 SER A N 1
ATOM 674 C CA . SER A 1 87 ? 2.423 7.638 14.013 1.00 86.12 87 SER A CA 1
ATOM 675 C C . SER A 1 87 ? 0.984 8.002 13.627 1.00 86.12 87 SER A C 1
ATOM 677 O O . SER A 1 87 ? 0.388 8.874 14.262 1.00 86.12 87 SER A O 1
ATOM 679 N N . GLN A 1 88 ? 0.387 7.296 12.658 1.00 83.75 88 GLN A N 1
ATOM 680 C CA . GLN A 1 88 ? -1.021 7.482 12.278 1.00 83.75 88 GLN A CA 1
ATOM 681 C C . GLN A 1 88 ? -1.971 7.180 13.444 1.00 83.75 88 GLN A C 1
ATOM 683 O O . GLN A 1 88 ? -2.889 7.958 13.694 1.00 83.75 88 GLN A O 1
ATOM 688 N N . LEU A 1 89 ? -1.715 6.114 14.208 1.00 84.75 89 LEU A N 1
ATOM 689 C CA . LEU A 1 89 ? -2.488 5.770 15.407 1.00 84.75 89 LEU A CA 1
ATOM 690 C C . LEU A 1 89 ? -2.475 6.894 16.447 1.00 84.75 89 LEU A C 1
ATOM 692 O O . LEU A 1 89 ? -3.524 7.289 16.950 1.00 84.75 89 LEU A O 1
ATOM 696 N N . ARG A 1 90 ? -1.299 7.465 16.726 1.00 82.31 90 ARG A N 1
ATOM 697 C CA . ARG A 1 90 ? -1.154 8.605 17.649 1.00 82.31 90 ARG A CA 1
ATOM 698 C C . ARG A 1 90 ? -1.884 9.861 17.176 1.00 82.31 90 ARG A C 1
ATOM 700 O O . ARG A 1 90 ? -2.245 10.699 17.998 1.00 82.31 90 ARG A O 1
ATOM 707 N N . ASN A 1 91 ? -2.048 10.020 15.866 1.00 75.12 91 ASN A N 1
ATOM 708 C CA . ASN A 1 91 ? -2.711 11.177 15.275 1.00 75.12 91 ASN A CA 1
ATOM 709 C C . ASN A 1 91 ? -4.222 10.972 15.109 1.00 75.12 91 ASN A C 1
ATOM 711 O O . ASN A 1 91 ? -4.934 11.962 14.993 1.00 75.12 91 ASN A O 1
ATOM 715 N N . ALA A 1 92 ? -4.728 9.735 15.147 1.00 69.94 92 ALA A N 1
ATOM 716 C CA . ALA A 1 92 ? -6.159 9.444 15.025 1.00 69.94 92 ALA A CA 1
ATOM 717 C C . ALA A 1 92 ? -7.014 10.088 16.135 1.00 69.94 92 ALA A C 1
ATOM 719 O O . ALA A 1 92 ? -8.198 10.329 15.927 1.00 69.94 92 ALA A O 1
ATOM 720 N N . SER A 1 93 ? -6.420 10.399 17.291 1.00 65.56 93 SER A N 1
ATOM 721 C CA . SER A 1 93 ? -7.073 11.117 18.395 1.00 65.56 93 SER A CA 1
ATOM 722 C C . SER A 1 93 ? -7.032 12.644 18.261 1.00 65.56 93 SER A C 1
ATOM 724 O O . SER A 1 93 ? -7.612 13.347 19.088 1.00 65.56 93 SER A O 1
ATOM 726 N N . LYS A 1 94 ? -6.341 13.179 17.247 1.00 65.56 94 LYS A N 1
ATOM 727 C CA . LYS A 1 94 ? -6.212 14.619 17.003 1.00 65.56 94 LYS A CA 1
ATOM 728 C C . LYS A 1 94 ? -7.201 15.064 15.918 1.00 65.56 94 LYS A C 1
ATOM 730 O O . LYS A 1 94 ? -7.483 14.286 15.006 1.00 65.56 94 LYS A O 1
ATOM 735 N N . PRO A 1 95 ? -7.720 16.308 15.979 1.00 59.41 95 PRO A N 1
ATOM 736 C CA . PRO A 1 95 ? -8.538 16.851 14.898 1.00 59.41 95 PRO A CA 1
ATOM 737 C C . PRO A 1 95 ? -7.766 16.772 13.573 1.00 59.41 95 PRO A C 1
ATOM 739 O O . PRO A 1 95 ? -6.538 16.899 13.597 1.00 59.41 95 PRO A O 1
ATOM 742 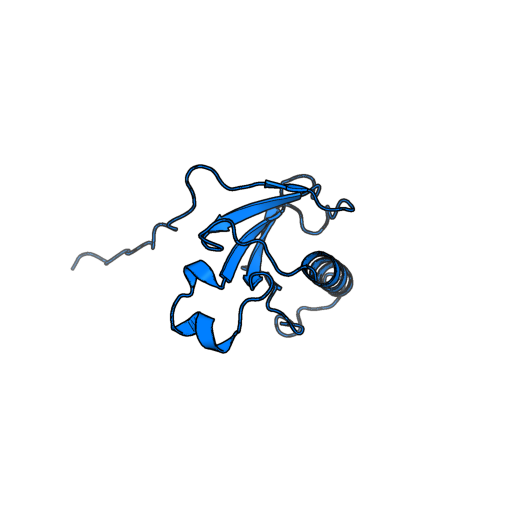N N . PRO A 1 96 ? -8.450 16.557 12.432 1.00 54.81 96 PRO A N 1
ATOM 743 C CA . PRO A 1 96 ? -7.806 16.351 11.142 1.00 54.81 96 PRO A CA 1
ATOM 744 C C . PRO A 1 96 ? -7.046 17.611 10.721 1.00 54.81 96 PRO A C 1
ATOM 746 O O . PRO A 1 96 ? -7.577 18.508 10.075 1.00 54.81 96 PRO A O 1
ATOM 749 N N . THR A 1 97 ? -5.777 17.682 11.095 1.00 51.00 97 THR A N 1
ATOM 750 C CA . THR A 1 97 ? -4.796 18.564 10.478 1.00 51.00 97 THR A CA 1
ATOM 751 C C . THR A 1 97 ? -4.253 17.860 9.237 1.00 51.00 97 THR A C 1
ATOM 753 O O . THR A 1 97 ? -4.326 16.634 9.133 1.00 51.00 97 THR A O 1
ATOM 756 N N . ALA A 1 98 ? -3.807 18.641 8.248 1.00 49.50 98 ALA A N 1
ATOM 757 C CA . ALA A 1 98 ? -3.409 18.179 6.916 1.00 49.50 98 ALA A CA 1
ATOM 758 C C . ALA A 1 98 ? -2.753 16.783 6.927 1.00 49.50 98 ALA A C 1
ATOM 760 O O . ALA A 1 98 ? -1.856 16.537 7.738 1.00 49.50 98 ALA A O 1
ATOM 761 N N . LYS A 1 99 ? -3.213 15.885 6.032 1.00 51.06 99 LYS A N 1
ATOM 762 C CA . LYS A 1 99 ? -2.745 14.492 5.895 1.00 51.06 99 LYS A CA 1
ATOM 763 C C . LYS A 1 99 ? -1.219 14.462 5.982 1.00 51.06 99 LYS A C 1
ATOM 765 O O . LYS A 1 99 ? -0.535 14.800 5.021 1.00 51.06 99 LYS A O 1
ATOM 770 N N . THR A 1 100 ? -0.685 14.131 7.155 1.00 44.22 100 THR A N 1
ATOM 771 C CA . THR A 1 100 ? 0.748 14.273 7.409 1.00 44.22 100 THR A CA 1
ATOM 772 C C . THR A 1 100 ? 1.467 13.157 6.664 1.00 44.22 100 THR A C 1
ATOM 774 O O . THR A 1 100 ? 1.480 12.008 7.103 1.00 44.22 100 THR A O 1
ATOM 777 N N . ALA A 1 101 ? 2.044 13.496 5.513 1.00 46.34 101 ALA A N 1
ATOM 778 C CA . ALA A 1 101 ? 3.052 12.689 4.850 1.00 46.34 101 ALA A CA 1
ATOM 779 C C . ALA A 1 101 ? 4.360 12.874 5.629 1.00 46.34 101 ALA A C 1
ATOM 781 O O . ALA A 1 101 ? 5.090 13.838 5.414 1.00 46.34 101 ALA A O 1
ATOM 782 N N . SER A 1 102 ? 4.619 12.007 6.608 1.00 42.81 102 SER A N 1
ATOM 783 C CA . SER A 1 102 ? 5.936 11.965 7.247 1.00 42.81 102 SER A CA 1
ATOM 784 C C . SER A 1 102 ? 6.904 11.200 6.344 1.00 42.81 102 SER A C 1
ATOM 786 O O . SER A 1 102 ? 6.479 10.304 5.622 1.00 42.81 102 SER A O 1
ATOM 788 N N . LEU A 1 103 ? 8.168 11.620 6.353 1.00 46.12 103 LEU A N 1
ATOM 789 C CA . LEU A 1 103 ? 9.292 11.179 5.520 1.00 46.12 103 LEU A CA 1
ATOM 790 C C . LEU A 1 103 ? 9.231 9.673 5.174 1.00 46.12 103 LEU A C 1
ATOM 792 O O . LEU A 1 103 ? 9.405 8.866 6.071 1.00 46.12 103 LEU A O 1
ATOM 796 N N . CYS A 1 104 ? 9.023 9.336 3.889 1.00 53.44 104 CYS A N 1
ATOM 797 C CA . CYS A 1 104 ? 8.592 8.036 3.317 1.00 53.44 104 CYS A CA 1
ATOM 798 C C . CYS A 1 104 ? 7.055 7.888 3.258 1.00 53.44 104 CYS A C 1
ATOM 800 O O . CYS A 1 104 ? 6.384 7.649 4.256 1.00 53.44 104 CYS A O 1
ATOM 802 N N . ILE A 1 105 ? 6.471 8.111 2.069 1.00 63.72 105 ILE A N 1
ATOM 803 C CA . ILE A 1 105 ? 5.017 8.247 1.880 1.00 63.72 105 ILE A CA 1
ATOM 804 C C . ILE A 1 105 ? 4.333 6.995 2.432 1.00 63.72 105 ILE A C 1
ATOM 806 O O . ILE A 1 105 ? 4.553 5.918 1.904 1.00 63.72 105 ILE A O 1
ATOM 810 N N . ALA A 1 106 ? 3.500 7.150 3.458 1.00 59.62 106 ALA A N 1
ATOM 811 C CA . ALA A 1 106 ? 2.411 6.249 3.813 1.00 59.62 106 ALA A CA 1
ATOM 812 C C . ALA A 1 106 ? 1.182 7.135 4.039 1.00 59.62 106 ALA A C 1
ATOM 814 O O . ALA A 1 106 ? 0.948 7.637 5.142 1.00 59.62 106 ALA A O 1
ATOM 815 N N . MET A 1 107 ? 0.445 7.428 2.965 1.00 72.94 107 MET A N 1
ATOM 816 C CA . MET A 1 107 ? -0.685 8.360 3.010 1.00 72.94 107 MET A CA 1
ATOM 817 C C . MET A 1 107 ? -2.008 7.605 2.975 1.00 72.94 107 MET A C 1
ATOM 819 O O . MET A 1 107 ? -2.251 6.817 2.064 1.00 72.94 107 MET A O 1
ATOM 823 N N . ARG A 1 108 ? -2.880 7.888 3.951 1.00 73.25 108 ARG A N 1
ATOM 824 C CA . ARG A 1 108 ? -4.233 7.330 4.014 1.00 73.25 108 ARG A CA 1
ATOM 825 C C . ARG A 1 108 ? -5.057 7.789 2.808 1.00 73.25 108 ARG A C 1
ATOM 827 O O . ARG A 1 108 ? -5.243 8.996 2.591 1.00 73.25 108 ARG A O 1
ATOM 834 N N . LEU A 1 109 ? -5.572 6.824 2.055 1.00 68.94 109 LEU A N 1
ATOM 835 C CA . LEU A 1 109 ? -6.567 7.067 1.016 1.00 68.94 109 LEU A CA 1
ATOM 836 C C . LEU A 1 109 ? -7.933 7.111 1.722 1.00 68.94 109 LEU A C 1
ATOM 838 O O . LEU A 1 109 ? -8.290 6.183 2.444 1.00 68.94 109 LEU A O 1
ATOM 842 N N . THR A 1 110 ? -8.633 8.237 1.611 1.00 60.34 110 THR A N 1
ATOM 843 C CA . THR A 1 110 ? -9.952 8.492 2.218 1.00 60.34 110 THR A CA 1
ATOM 844 C C . THR A 1 110 ? -10.907 8.887 1.121 1.00 60.34 110 THR A C 1
ATOM 846 O O . THR A 1 110 ? -10.445 9.718 0.301 1.00 60.34 110 THR A O 1
#

Organism: Salmonella enterica I (NCBI:txid59201)

InterPro domains:
  IPR036409 Class II aldolase/adducin N-terminal domain superfamily [G3DSA:3.40.225.10] (3-97)
  IPR036409 Class II aldolase/adducin N-terminal domain superfamily [SSF53639] (5-88)

Sequence (110 aa):
MKPISHRLQPNFHEKPRYIALSQPMPLLANTPFIVTGSGKFFRNVQLDPAANLGVVKIDSDGAGYHILWGLTHDAVPTSELPAHFLSQLRNASKPPTAKTASLCIAMRLT

pLDDT: mean 83.44, std 17.32, range [38.75, 97.81]

Radius of gyration: 14.91 Å; chains: 1; bounding box: 40×31×43 Å